Protein AF-A0A5Q4DCD9-F1 (afdb_monomer)

Nearest PDB structures (foldseek):
  8fee-assembly1_A  TM=6.841E-01  e=1.248E-02  Mycolicibacterium smegmatis MC2 155
  7ai3-assembly2_C  TM=6.603E-01  e=5.846E-02  Mycobacterium tuberculosis H37Rv
  5uvn-assembly1_D  TM=5.622E-01  e=4.094E-02  Escherichia coli K-12
  2rhs-assembly1_B  TM=3.078E-01  e=8.575E+00  Staphylococcus haemolyticus

Foldseek 3Di:
DDDDVVVVVVVVVVVVVVVVVVCCVVVPPDPPDVFDKDKDKDQDDPPPDDFQDFDDDPNHGFWTFHDWDWDQPPPPRGTIIITIITGDCVVVPDVPPDDPPPVPPPVVVVVVVVPD

Mean predicted aligned error: 15.16 Å

Secondary structure (DSSP, 8-state):
----HHHHHHHHHHHHHHHHHHHHHHHHHSS-----EEEEEESS--TT--TTPEEEETTEEEEEEEEE--EE-TTT--EEEEEEEEE-GGG---S--S---TT-THHHHHHHHT--

Radius of gyration: 26.18 Å; Cα contacts (8 Å, |Δi|>4): 113; chains: 1; bounding box: 83×40×68 Å

Solvent-accessible surface area (backbone atoms only — not comparable to full-atom values): 7264 Å² total; per-residue (Å²): 137,83,86,58,70,67,62,54,52,52,50,52,53,51,52,52,51,53,50,52,52,53,52,50,56,57,64,70,60,76,72,69,64,93,52,60,74,44,74,47,74,34,77,62,85,66,81,92,70,52,73,63,40,71,38,59,55,98,83,43,78,44,30,32,29,67,42,78,47,86,48,80,45,84,87,77,76,5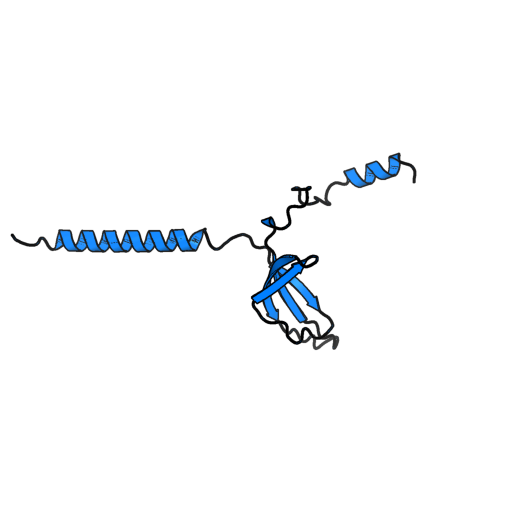4,55,40,37,41,37,32,28,33,41,49,64,85,75,63,73,51,98,67,92,56,82,83,67,89,75,58,74,62,64,67,54,58,58,52,76,75,71,108

Structure (mmCIF, N/CA/C/O backbone):
data_AF-A0A5Q4DCD9-F1
#
_entry.id   AF-A0A5Q4DCD9-F1
#
loop_
_atom_site.group_PDB
_atom_site.id
_atom_site.type_symbol
_atom_site.label_atom_id
_atom_site.label_alt_id
_atom_site.label_comp_id
_atom_site.label_asym_id
_atom_site.label_entity_id
_atom_site.label_seq_id
_atom_site.pdbx_PDB_ins_code
_atom_site.Cartn_x
_atom_site.Cartn_y
_atom_site.Cartn_z
_atom_site.occupancy
_atom_site.B_iso_or_equiv
_atom_site.auth_seq_id
_atom_site.auth_comp_id
_atom_site.auth_asym_id
_atom_site.auth_atom_id
_atom_site.pdbx_PDB_model_num
ATOM 1 N N . MET A 1 1 ? 41.512 -5.181 -39.166 1.00 53.16 1 MET A N 1
ATOM 2 C CA . MET A 1 1 ? 40.523 -4.260 -38.563 1.00 53.16 1 MET A CA 1
ATOM 3 C C . MET A 1 1 ? 40.984 -3.952 -37.144 1.00 53.16 1 MET A C 1
ATOM 5 O O . MET A 1 1 ? 41.152 -4.888 -36.378 1.00 53.16 1 MET A O 1
ATOM 9 N N . ARG A 1 2 ? 41.315 -2.696 -36.815 1.00 69.94 2 ARG A N 1
ATOM 10 C CA . ARG A 1 2 ? 41.717 -2.303 -35.451 1.00 69.94 2 ARG A CA 1
ATOM 11 C C . ARG A 1 2 ? 40.466 -1.850 -34.702 1.00 69.94 2 ARG A C 1
ATOM 13 O O . ARG A 1 2 ? 39.766 -0.971 -35.195 1.00 69.94 2 ARG A O 1
ATOM 20 N N . ALA A 1 3 ? 40.168 -2.470 -33.564 1.00 70.31 3 ALA A N 1
ATOM 21 C CA . ALA A 1 3 ? 39.067 -2.041 -32.711 1.00 70.31 3 ALA A CA 1
ATOM 22 C C . ALA A 1 3 ? 39.390 -0.656 -32.133 1.00 70.31 3 ALA A C 1
ATOM 24 O O . ALA A 1 3 ? 40.488 -0.449 -31.617 1.00 70.31 3 ALA A O 1
ATOM 25 N N . ASN A 1 4 ? 38.455 0.289 -32.249 1.00 81.44 4 ASN A N 1
ATOM 26 C CA . ASN A 1 4 ? 38.615 1.620 -31.680 1.00 81.44 4 ASN A CA 1
ATOM 27 C C . ASN A 1 4 ? 38.070 1.621 -30.237 1.00 81.44 4 ASN A C 1
ATOM 29 O O . ASN A 1 4 ? 36.852 1.528 -30.062 1.00 81.44 4 ASN A O 1
ATOM 33 N N . PRO A 1 5 ? 38.924 1.713 -29.202 1.00 84.12 5 PRO A N 1
ATOM 34 C CA . PRO A 1 5 ? 38.491 1.616 -27.807 1.00 84.12 5 PRO A CA 1
ATOM 35 C C . PRO A 1 5 ? 37.506 2.724 -27.403 1.00 84.12 5 PRO A C 1
ATOM 37 O O . PRO A 1 5 ? 36.644 2.499 -26.557 1.00 84.12 5 PRO A O 1
ATOM 40 N N . THR A 1 6 ? 37.558 3.896 -28.046 1.00 90.56 6 THR A N 1
ATOM 41 C CA . THR A 1 6 ? 36.599 4.984 -27.792 1.00 90.56 6 THR A CA 1
ATOM 42 C C . THR A 1 6 ? 35.194 4.669 -28.298 1.00 90.56 6 THR A C 1
ATOM 44 O O . THR A 1 6 ? 34.223 5.069 -27.661 1.00 90.56 6 THR A O 1
ATOM 47 N N . ALA A 1 7 ? 35.058 3.899 -29.382 1.00 88.62 7 ALA A N 1
ATOM 48 C CA . ALA A 1 7 ? 33.749 3.481 -29.889 1.00 88.62 7 ALA A CA 1
ATOM 49 C C . ALA A 1 7 ? 33.043 2.523 -28.914 1.00 88.62 7 ALA A C 1
ATOM 51 O O . ALA A 1 7 ? 31.834 2.617 -28.713 1.00 88.62 7 ALA A O 1
ATOM 52 N N . ILE A 1 8 ? 33.809 1.643 -28.261 1.00 87.56 8 ILE A N 1
ATOM 53 C CA . ILE A 1 8 ? 33.291 0.706 -27.255 1.00 87.56 8 ILE A CA 1
ATOM 54 C C . ILE A 1 8 ? 32.854 1.467 -25.997 1.00 87.56 8 ILE A C 1
ATOM 56 O O . ILE A 1 8 ? 31.759 1.236 -25.487 1.00 87.56 8 ILE A O 1
ATOM 60 N N . GLY A 1 9 ? 33.670 2.419 -25.530 1.00 91.62 9 GLY A N 1
ATOM 61 C CA . GLY A 1 9 ? 33.334 3.252 -24.372 1.00 91.62 9 GLY A CA 1
ATOM 62 C C . GLY A 1 9 ? 32.071 4.088 -24.589 1.00 91.62 9 GLY A C 1
ATOM 63 O O . GLY A 1 9 ? 31.200 4.120 -23.722 1.00 91.62 9 GLY A O 1
ATOM 64 N N . LEU A 1 10 ? 31.925 4.699 -25.769 1.00 95.38 10 LEU A N 1
ATOM 65 C CA . LEU A 1 10 ? 30.741 5.489 -26.107 1.00 95.38 10 LEU A CA 1
ATOM 66 C C . LEU A 1 10 ? 29.468 4.633 -26.135 1.00 95.38 10 LEU A C 1
ATOM 68 O O . LEU A 1 10 ? 28.433 5.055 -25.622 1.00 95.38 10 LEU A O 1
ATOM 72 N N . PHE A 1 11 ? 29.552 3.418 -26.683 1.00 95.81 11 PHE A N 1
ATOM 73 C CA . PHE A 1 11 ? 28.427 2.486 -26.691 1.00 95.81 11 PHE A CA 1
ATOM 74 C C . PHE A 1 11 ? 28.020 2.068 -25.274 1.00 95.81 11 PHE A C 1
ATOM 76 O O . PHE A 1 11 ? 26.833 2.074 -24.956 1.00 95.81 11 PHE A O 1
ATOM 83 N N . MET A 1 12 ? 28.987 1.760 -24.403 1.00 96.38 12 MET A N 1
ATOM 84 C CA . MET A 1 12 ? 28.692 1.408 -23.011 1.00 96.38 12 MET A CA 1
ATOM 85 C C . MET A 1 12 ? 28.023 2.554 -22.254 1.00 96.38 12 MET A C 1
ATOM 87 O O . MET A 1 12 ? 27.031 2.323 -21.567 1.00 96.38 12 MET A O 1
ATOM 91 N N . ILE A 1 13 ? 28.521 3.783 -22.407 1.00 96.94 13 ILE A N 1
ATOM 92 C CA . ILE A 1 13 ? 27.915 4.961 -21.774 1.00 96.94 13 ILE A CA 1
ATOM 93 C C . ILE A 1 13 ? 26.486 5.151 -22.287 1.00 96.94 13 ILE A C 1
ATOM 95 O O . ILE A 1 13 ? 25.570 5.300 -21.483 1.00 96.94 13 ILE A O 1
ATOM 99 N N . GLY A 1 14 ? 26.276 5.061 -23.603 1.00 96.94 14 GLY A N 1
ATOM 100 C CA . GLY A 1 14 ? 24.945 5.157 -24.201 1.00 96.94 14 GLY A CA 1
ATOM 101 C C . GLY A 1 14 ? 23.979 4.094 -23.672 1.00 96.94 14 GLY A C 1
ATOM 102 O O . GLY A 1 14 ? 22.862 4.422 -23.278 1.00 96.94 14 GLY A O 1
ATOM 103 N N . ALA A 1 15 ? 24.416 2.836 -23.592 1.00 96.94 15 ALA A N 1
ATOM 104 C CA . ALA A 1 15 ? 23.602 1.743 -23.067 1.00 96.94 15 ALA A CA 1
ATOM 105 C C . ALA A 1 15 ? 23.226 1.962 -21.592 1.00 96.94 15 ALA A C 1
ATOM 107 O O . ALA A 1 15 ? 22.061 1.812 -21.226 1.00 96.94 15 ALA A O 1
ATOM 108 N N . VAL A 1 16 ? 24.185 2.377 -20.757 1.00 97.62 16 VAL A N 1
ATOM 109 C CA . VAL A 1 16 ? 23.932 2.682 -19.342 1.00 97.62 16 VAL A CA 1
ATOM 110 C C . VAL A 1 16 ? 22.967 3.856 -19.203 1.00 97.62 16 VAL A C 1
ATOM 112 O O . VAL A 1 16 ? 22.026 3.768 -18.419 1.00 97.62 16 VAL A O 1
ATOM 115 N N . SER A 1 17 ? 23.130 4.923 -19.990 1.00 97.19 17 SER A N 1
ATOM 116 C CA . SER A 1 17 ? 22.204 6.058 -19.975 1.00 97.19 17 SER A CA 1
ATOM 117 C C . SER A 1 17 ? 20.782 5.633 -20.333 1.00 97.19 17 SER A C 1
ATOM 119 O O . SER A 1 17 ? 19.853 5.975 -19.608 1.00 97.19 17 SER A O 1
ATOM 121 N N . VAL A 1 18 ? 20.596 4.840 -21.392 1.00 96.75 18 VAL A N 1
ATOM 122 C CA . VAL A 1 18 ? 19.265 4.350 -21.789 1.00 96.75 18 VAL A CA 1
ATOM 123 C C . VAL A 1 18 ? 18.634 3.497 -20.688 1.00 96.75 18 VAL A C 1
ATOM 125 O O . VAL A 1 18 ? 17.451 3.663 -20.402 1.00 96.75 18 VAL A O 1
ATOM 128 N N . ILE A 1 19 ? 19.410 2.631 -20.029 1.00 96.25 19 ILE A N 1
ATOM 129 C CA . ILE A 1 19 ? 18.919 1.819 -18.907 1.00 96.25 19 ILE A CA 1
ATOM 130 C C . ILE A 1 19 ? 18.494 2.711 -17.738 1.00 96.25 19 ILE A C 1
ATOM 132 O O . ILE A 1 19 ? 17.393 2.545 -17.220 1.00 96.25 19 ILE A O 1
ATOM 136 N N . VAL A 1 20 ? 19.331 3.672 -17.340 1.00 95.81 20 VAL A N 1
ATOM 137 C CA . VAL A 1 20 ? 19.034 4.582 -16.223 1.00 95.81 20 VAL A CA 1
ATOM 138 C C . VAL A 1 20 ? 17.784 5.409 -16.515 1.00 95.81 20 VAL A C 1
ATOM 140 O O . VAL A 1 20 ? 16.907 5.499 -15.660 1.00 95.81 20 VAL A O 1
ATOM 143 N N . LEU A 1 21 ? 17.656 5.958 -17.727 1.00 93.88 21 LEU A N 1
ATOM 144 C CA . LEU A 1 21 ? 16.460 6.694 -18.139 1.00 93.88 21 LEU A CA 1
ATOM 145 C C . LEU A 1 21 ? 15.220 5.788 -18.186 1.00 93.88 21 LEU A C 1
ATOM 147 O O . LEU A 1 21 ? 14.148 6.187 -17.730 1.00 93.88 21 LEU A O 1
ATOM 151 N N . GLY A 1 22 ? 15.356 4.562 -18.694 1.00 92.00 22 GLY A N 1
ATOM 152 C CA . GLY A 1 22 ? 14.274 3.578 -18.723 1.00 92.00 22 GLY A CA 1
ATOM 153 C C . GLY A 1 22 ? 13.771 3.241 -17.320 1.00 92.00 22 GLY A C 1
ATOM 154 O O . GLY A 1 22 ? 12.577 3.322 -17.053 1.00 92.00 22 GLY A O 1
ATOM 155 N N . VAL A 1 23 ? 14.679 2.945 -16.389 1.00 90.00 23 VAL A N 1
ATOM 156 C CA . VAL A 1 23 ? 14.325 2.665 -14.991 1.00 90.00 23 VAL A CA 1
ATOM 157 C C . VAL A 1 23 ? 13.713 3.894 -14.322 1.00 90.00 23 VAL A C 1
ATOM 159 O O . VAL A 1 23 ? 12.685 3.766 -13.667 1.00 90.00 23 VAL A O 1
ATOM 162 N N . ALA A 1 24 ? 14.289 5.084 -14.510 1.00 87.38 24 ALA A N 1
ATOM 163 C CA . ALA A 1 24 ? 13.777 6.313 -13.908 1.00 87.38 24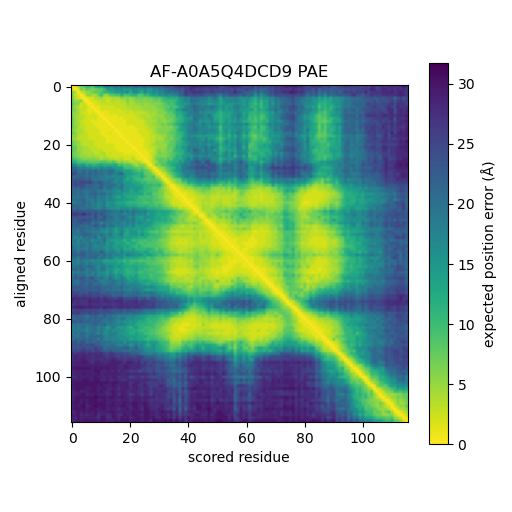 ALA A CA 1
ATOM 164 C C . ALA A 1 24 ? 12.347 6.635 -14.372 1.00 87.38 24 ALA A C 1
ATOM 166 O O . ALA A 1 24 ? 11.489 6.946 -13.551 1.00 87.38 24 ALA A O 1
ATOM 167 N N . THR A 1 25 ? 12.065 6.514 -15.672 1.00 86.50 25 THR A N 1
ATOM 168 C CA . THR A 1 25 ? 10.726 6.776 -16.232 1.00 86.50 25 THR A CA 1
ATOM 169 C C . THR A 1 25 ? 9.692 5.735 -15.801 1.00 86.50 25 THR A C 1
ATOM 171 O O . THR A 1 25 ? 8.568 6.100 -15.456 1.00 86.50 25 THR A O 1
ATOM 174 N N . LEU A 1 26 ? 10.070 4.454 -15.748 1.00 81.50 26 LEU A N 1
ATOM 175 C CA . LEU A 1 26 ? 9.199 3.380 -15.264 1.00 81.50 26 LEU A CA 1
ATOM 176 C C . LEU A 1 26 ? 8.928 3.490 -13.754 1.00 81.50 26 LEU A C 1
ATOM 178 O O . LEU A 1 26 ? 7.801 3.257 -13.320 1.00 81.50 26 LEU A O 1
ATOM 182 N N . ALA A 1 27 ? 9.928 3.892 -12.965 1.00 76.12 27 ALA A N 1
ATOM 183 C CA . ALA A 1 27 ? 9.800 4.077 -11.521 1.00 76.12 27 ALA A CA 1
ATOM 184 C C . ALA A 1 27 ? 9.020 5.350 -11.142 1.00 76.12 27 ALA A C 1
ATOM 186 O O . ALA A 1 27 ? 8.294 5.346 -10.152 1.00 76.12 27 ALA A O 1
ATOM 187 N N . SER A 1 28 ? 9.149 6.434 -11.918 1.00 67.12 28 SER A N 1
ATOM 188 C CA . SER A 1 28 ? 8.636 7.760 -11.545 1.00 67.12 28 SER A CA 1
ATOM 189 C C . SER A 1 28 ? 7.130 7.958 -11.744 1.00 67.12 28 SER A C 1
ATOM 191 O O . SER A 1 28 ? 6.592 8.881 -11.140 1.00 67.12 28 SER A O 1
ATOM 193 N N . GLY A 1 29 ? 6.449 7.186 -12.602 1.00 59.19 29 GLY A N 1
ATOM 194 C CA . GLY A 1 29 ? 5.105 7.591 -13.059 1.0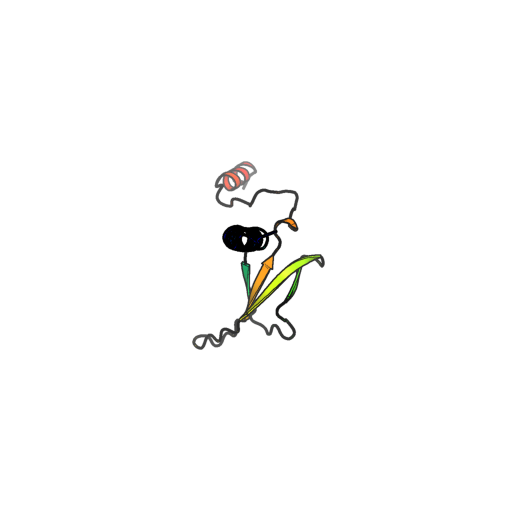0 59.19 29 GLY A CA 1
ATOM 195 C C . GLY A 1 29 ? 4.038 6.508 -13.178 1.00 59.19 29 GLY A C 1
ATOM 196 O O . GLY A 1 29 ? 2.856 6.827 -13.134 1.00 59.19 29 GLY A O 1
ATOM 197 N N . ALA A 1 30 ? 4.399 5.231 -13.315 1.00 57.12 30 ALA A N 1
ATOM 198 C CA . ALA A 1 30 ? 3.397 4.181 -13.530 1.00 57.12 30 ALA A CA 1
ATOM 199 C C . ALA A 1 30 ? 2.897 3.532 -12.229 1.00 57.12 30 ALA A C 1
ATOM 201 O O . ALA A 1 30 ? 1.854 2.879 -12.231 1.00 57.12 30 ALA A O 1
ATOM 202 N N . TRP A 1 31 ? 3.648 3.665 -11.130 1.00 54.75 31 TRP A N 1
ATOM 203 C CA . TRP A 1 31 ? 3.363 2.977 -9.861 1.00 54.75 31 TRP A CA 1
ATOM 204 C C . TRP A 1 31 ? 2.857 3.906 -8.756 1.00 54.75 31 TRP A C 1
ATOM 206 O O . TRP A 1 31 ? 2.159 3.445 -7.858 1.00 54.75 31 TRP A O 1
ATOM 216 N N . PHE A 1 32 ? 3.112 5.210 -8.864 1.00 59.06 32 PHE A N 1
ATOM 217 C CA . PHE A 1 32 ? 2.486 6.237 -8.030 1.00 59.06 32 PHE A CA 1
ATOM 218 C C . PHE A 1 32 ? 1.141 6.646 -8.642 1.00 59.06 32 PHE A C 1
ATOM 220 O O . PHE A 1 32 ? 0.945 7.767 -9.099 1.00 59.06 32 PHE A O 1
ATOM 227 N N . GLY A 1 33 ? 0.196 5.708 -8.705 1.00 59.44 33 GLY A N 1
ATOM 228 C CA . GLY A 1 33 ? -1.199 6.128 -8.771 1.00 59.44 33 GLY A CA 1
ATOM 229 C C . GLY A 1 33 ? -1.520 6.834 -7.457 1.00 59.44 33 GLY A C 1
ATOM 230 O O . GLY A 1 33 ? -1.177 6.295 -6.408 1.00 59.44 33 GLY A O 1
ATOM 231 N N . GLU A 1 34 ? -2.149 8.010 -7.496 1.00 57.78 34 GLU A N 1
ATOM 232 C CA . GLU A 1 34 ? -2.753 8.640 -6.315 1.00 57.78 34 GLU A CA 1
ATOM 233 C C . GLU A 1 34 ? -3.845 7.707 -5.783 1.00 57.78 34 GLU A C 1
ATOM 235 O O . GLU A 1 34 ? -5.018 7.799 -6.141 1.00 57.78 34 GLU A O 1
ATOM 240 N N . ARG A 1 35 ? -3.432 6.717 -4.996 1.00 65.31 35 ARG A N 1
ATOM 241 C CA . ARG A 1 35 ? -4.309 5.852 -4.229 1.00 65.31 35 ARG A CA 1
ATOM 242 C C . ARG A 1 35 ? -4.440 6.522 -2.878 1.00 65.31 35 ARG A C 1
ATOM 244 O O . ARG A 1 35 ? -3.492 6.462 -2.100 1.00 65.31 35 ARG A O 1
ATOM 251 N N . PRO A 1 36 ? -5.547 7.226 -2.609 1.00 69.25 36 PRO A N 1
ATOM 252 C CA . PRO A 1 36 ? -5.737 7.804 -1.296 1.00 69.25 36 PRO A CA 1
ATOM 253 C C . PRO A 1 36 ? -5.707 6.681 -0.258 1.00 69.25 36 PRO A C 1
ATOM 255 O O . PRO A 1 36 ? -6.446 5.697 -0.368 1.00 69.25 36 PRO A O 1
ATOM 258 N N . THR A 1 37 ? -4.814 6.830 0.717 1.00 78.75 37 THR A N 1
ATOM 259 C CA . THR A 1 37 ? -4.739 5.957 1.884 1.00 78.75 37 THR A CA 1
ATOM 260 C C . THR A 1 37 ? -5.802 6.402 2.871 1.00 78.75 37 THR A C 1
ATOM 262 O O . THR A 1 37 ? -5.832 7.556 3.299 1.00 78.75 37 THR A O 1
ATOM 265 N N . PHE A 1 38 ? -6.675 5.478 3.238 1.00 82.88 38 PHE A N 1
ATOM 266 C CA . PHE A 1 38 ? -7.670 5.671 4.278 1.00 82.88 38 PHE A CA 1
ATOM 267 C C . PHE A 1 38 ? -7.241 4.900 5.519 1.00 82.88 38 PHE A C 1
ATOM 269 O O . PHE A 1 38 ? -6.638 3.833 5.419 1.00 82.88 38 PHE A O 1
ATOM 276 N N . VAL A 1 39 ? -7.587 5.430 6.689 1.00 86.81 39 VAL A N 1
ATOM 277 C CA . VAL A 1 39 ? -7.405 4.745 7.968 1.00 86.81 39 VAL A CA 1
ATOM 278 C C . VAL A 1 39 ? -8.764 4.532 8.616 1.00 86.81 39 VAL A C 1
ATOM 280 O O . VAL A 1 39 ? -9.626 5.412 8.606 1.00 86.81 39 VAL A O 1
ATOM 283 N N . SER A 1 40 ? -8.983 3.350 9.175 1.00 85.88 40 SER A N 1
ATOM 284 C CA . SER A 1 40 ? -10.150 3.074 10.012 1.00 85.88 40 SER A CA 1
ATOM 285 C C . SER A 1 40 ? -9.714 2.458 11.322 1.00 85.88 40 SER A C 1
ATOM 287 O O . SER A 1 40 ? -8.837 1.599 11.350 1.00 85.88 40 SER A O 1
ATOM 289 N N . TYR A 1 41 ? -10.331 2.918 12.402 1.00 85.38 41 TYR A N 1
ATOM 290 C CA . TYR A 1 41 ? -10.049 2.457 13.750 1.00 85.38 41 TYR A CA 1
ATOM 291 C C . TYR A 1 41 ? -11.109 1.442 14.148 1.00 85.38 41 TYR A C 1
ATOM 293 O O . TYR A 1 41 ? -12.301 1.743 14.123 1.00 85.38 41 TYR A O 1
ATOM 301 N N . PHE A 1 42 ? -10.666 0.241 14.498 1.00 83.44 42 PHE A N 1
ATOM 302 C CA . PHE A 1 42 ? -11.532 -0.810 15.013 1.00 83.44 42 PHE A CA 1
ATOM 303 C C . PHE A 1 42 ? -11.359 -0.910 16.528 1.00 83.44 42 PHE A C 1
ATOM 305 O O . PHE A 1 42 ? -10.230 -0.982 17.014 1.00 83.44 42 PHE A O 1
ATOM 312 N N . GLU A 1 43 ? -12.475 -0.895 17.258 1.00 78.56 43 GLU A N 1
ATOM 313 C CA . GLU A 1 43 ? -12.517 -1.073 18.721 1.00 78.56 43 GLU A CA 1
ATOM 314 C C . GLU A 1 43 ? -12.403 -2.551 19.132 1.00 78.56 43 GLU A C 1
ATOM 316 O O . GLU A 1 43 ? -12.015 -2.871 20.254 1.00 78.56 43 GLU A O 1
ATOM 321 N N . GLU A 1 44 ? -12.727 -3.462 18.212 1.00 74.94 44 GLU A N 1
ATOM 322 C CA . GLU A 1 44 ? -12.643 -4.908 18.404 1.00 74.94 44 GLU A CA 1
ATOM 323 C C . GLU A 1 44 ? -11.437 -5.521 17.675 1.00 74.94 44 GLU A C 1
ATOM 325 O O . GLU A 1 44 ? -10.745 -4.889 16.874 1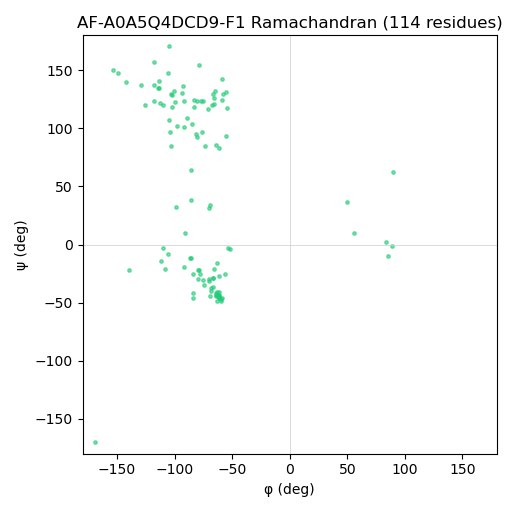.00 74.94 44 GLU A O 1
ATOM 330 N N . SER A 1 45 ? -11.181 -6.800 17.953 1.00 75.19 45 SER A N 1
ATOM 331 C CA . SER A 1 45 ? -10.088 -7.541 17.329 1.00 75.19 45 SER A CA 1
ATOM 332 C C . SER A 1 45 ? -10.309 -7.719 15.825 1.00 75.19 45 SER A C 1
ATOM 334 O O . SER A 1 45 ? -11.290 -8.317 15.393 1.00 75.19 45 SER A O 1
ATOM 336 N N . VAL A 1 46 ? -9.326 -7.312 15.024 1.00 77.44 46 VAL A N 1
ATOM 337 C CA . VAL A 1 46 ? -9.247 -7.598 13.579 1.00 77.44 46 VAL A CA 1
ATOM 338 C C . VAL A 1 46 ? -8.582 -8.955 13.297 1.00 77.44 46 VAL A C 1
ATOM 340 O O . VAL A 1 46 ? -7.771 -9.096 12.384 1.00 77.44 46 VAL A O 1
ATOM 343 N N . ASN A 1 47 ? -8.871 -9.966 14.124 1.00 76.56 47 ASN A N 1
ATOM 344 C CA . ASN A 1 47 ? -8.222 -11.275 14.042 1.00 76.56 47 ASN A CA 1
ATOM 345 C C . ASN A 1 47 ? -8.429 -11.914 12.656 1.00 76.56 47 ASN A C 1
ATOM 347 O O . ASN A 1 47 ? -9.551 -11.989 12.158 1.00 76.56 47 ASN A O 1
ATOM 351 N N . GLY A 1 48 ? -7.336 -12.359 12.033 1.00 81.25 48 GLY A N 1
ATOM 352 C CA . GLY A 1 48 ? -7.346 -12.933 10.686 1.00 81.25 48 GLY A CA 1
ATOM 353 C C . GLY A 1 48 ? -7.306 -11.908 9.547 1.00 81.25 48 GLY A C 1
ATOM 354 O O . GLY A 1 48 ? -7.339 -12.310 8.384 1.00 81.25 48 GLY A O 1
ATOM 355 N N . LEU A 1 49 ? -7.219 -10.605 9.841 1.00 85.81 49 LEU A N 1
ATOM 356 C CA . LEU A 1 49 ? -6.939 -9.594 8.827 1.00 85.81 49 LEU A CA 1
ATOM 357 C C . LEU A 1 49 ? -5.430 -9.498 8.581 1.00 85.81 49 LEU A C 1
ATOM 359 O O . LEU A 1 49 ? -4.645 -9.247 9.493 1.00 85.81 49 LEU A O 1
ATOM 363 N N . GLU A 1 50 ? -5.035 -9.670 7.324 1.00 86.69 50 GLU A N 1
ATOM 364 C CA . GLU A 1 50 ? -3.638 -9.646 6.901 1.00 86.69 50 GLU A CA 1
ATOM 365 C C . GLU A 1 50 ? -3.371 -8.500 5.922 1.00 86.69 50 GLU A C 1
ATOM 367 O O . GLU A 1 50 ? -4.262 -8.016 5.212 1.00 86.69 50 GLU A O 1
ATOM 372 N N . ARG A 1 51 ? -2.103 -8.086 5.849 1.00 88.38 51 ARG A N 1
ATOM 373 C CA . ARG A 1 51 ? -1.622 -7.159 4.822 1.00 88.38 51 ARG A CA 1
ATOM 374 C C . ARG A 1 51 ? -1.942 -7.729 3.439 1.00 88.38 51 ARG A C 1
ATOM 376 O O . ARG A 1 51 ? -1.644 -8.887 3.163 1.00 88.38 51 ARG A O 1
ATOM 383 N N . GLY A 1 52 ? -2.521 -6.921 2.554 1.00 87.94 52 GLY A N 1
ATOM 384 C CA . GLY A 1 52 ? -2.928 -7.377 1.224 1.00 87.94 52 GLY A CA 1
ATOM 385 C C . GLY A 1 52 ? -4.347 -7.953 1.148 1.00 87.94 52 GLY A C 1
ATOM 386 O O . GLY A 1 52 ? -4.796 -8.313 0.055 1.00 87.94 52 GLY A O 1
ATOM 387 N N . ALA A 1 53 ? -5.087 -8.018 2.261 1.00 91.38 53 ALA A N 1
ATOM 388 C CA . ALA A 1 53 ? -6.493 -8.405 2.237 1.00 91.38 53 ALA A CA 1
ATOM 389 C C . ALA A 1 53 ? -7.317 -7.463 1.340 1.00 91.38 53 ALA A C 1
ATOM 391 O O . ALA A 1 53 ? -7.094 -6.253 1.297 1.00 91.38 53 ALA A O 1
ATOM 392 N N . LYS A 1 54 ? -8.290 -8.018 0.605 1.00 90.38 54 LYS A N 1
ATOM 393 C CA . LYS A 1 54 ? -9.156 -7.234 -0.289 1.00 90.38 54 LYS A CA 1
ATOM 394 C C . LYS A 1 54 ? -10.188 -6.453 0.518 1.00 90.38 54 LYS A C 1
ATOM 396 O O . LYS A 1 54 ? -11.026 -7.059 1.185 1.00 90.38 54 LYS A O 1
ATOM 401 N N . VAL A 1 55 ? -10.210 -5.136 0.344 1.00 89.25 55 VAL A N 1
ATOM 402 C CA . VAL A 1 55 ? -11.305 -4.289 0.825 1.00 89.25 55 VAL A CA 1
ATOM 403 C C . VAL A 1 55 ? -12.478 -4.445 -0.132 1.00 89.25 55 VAL A C 1
ATOM 405 O O . VAL A 1 55 ? -12.336 -4.249 -1.343 1.00 89.25 55 VAL A O 1
ATOM 408 N N . LYS A 1 56 ? -13.638 -4.836 0.400 1.00 88.69 56 LYS A N 1
ATOM 409 C CA . LYS A 1 56 ? -14.861 -5.040 -0.379 1.00 88.69 56 LYS A CA 1
ATOM 410 C C . LYS A 1 56 ? -15.918 -4.022 0.017 1.00 88.69 56 LYS A C 1
ATOM 412 O O . LYS A 1 56 ? -16.207 -3.862 1.195 1.00 88.69 56 LYS A O 1
ATOM 417 N N . PHE A 1 57 ? -16.563 -3.429 -0.976 1.00 82.94 57 PHE A N 1
ATOM 418 C CA . PHE A 1 57 ? -17.766 -2.632 -0.794 1.00 82.94 57 PHE A CA 1
ATOM 419 C C . PHE A 1 57 ? -18.935 -3.365 -1.442 1.00 82.94 57 PHE A C 1
ATOM 421 O O . PHE A 1 57 ? -18.874 -3.706 -2.622 1.00 82.94 57 PHE A O 1
ATOM 428 N N . ARG A 1 58 ? -19.982 -3.674 -0.666 1.00 84.94 58 ARG A N 1
ATOM 429 C CA . ARG A 1 58 ? -21.158 -4.432 -1.146 1.00 84.94 58 ARG A CA 1
ATOM 430 C C . ARG A 1 58 ? -20.792 -5.729 -1.898 1.00 84.94 58 ARG A C 1
ATOM 432 O O . ARG A 1 58 ? -21.425 -6.094 -2.880 1.00 84.94 58 ARG A O 1
ATOM 439 N N . GLY A 1 59 ? -19.740 -6.416 -1.447 1.00 84.81 59 GLY A N 1
ATOM 440 C CA . GLY A 1 59 ? -19.244 -7.657 -2.058 1.00 84.81 59 GLY A CA 1
ATOM 441 C C . GLY A 1 59 ? -18.262 -7.475 -3.224 1.00 84.81 59 GLY A C 1
ATOM 442 O O . GLY A 1 59 ? -17.604 -8.444 -3.601 1.00 84.81 59 GLY A O 1
ATOM 443 N N . VAL A 1 60 ? -18.083 -6.256 -3.741 1.00 85.62 60 VAL A N 1
ATOM 444 C CA . VAL A 1 60 ? -17.165 -5.949 -4.849 1.00 85.62 60 VAL A CA 1
ATOM 445 C C . VAL A 1 60 ? -15.803 -5.508 -4.302 1.00 85.62 60 VAL A C 1
ATOM 447 O O . VAL A 1 60 ? -15.761 -4.642 -3.431 1.00 85.62 60 VAL A O 1
ATOM 450 N N . PRO A 1 61 ? -14.673 -6.069 -4.772 1.00 87.19 61 PRO A N 1
ATOM 451 C CA . PRO A 1 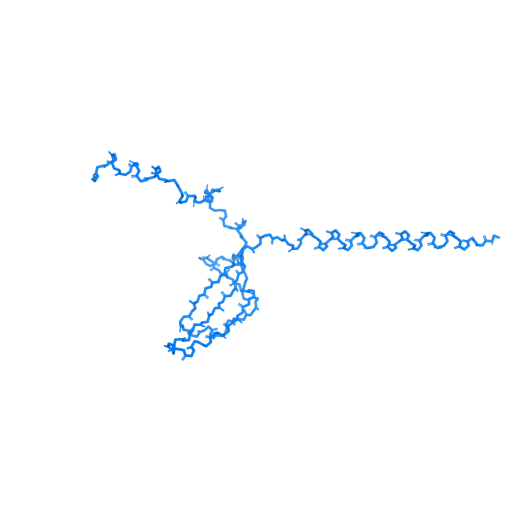61 ? -13.343 -5.643 -4.341 1.00 87.19 61 PRO A CA 1
ATOM 452 C C . PRO A 1 61 ? -12.997 -4.251 -4.891 1.00 87.19 61 PRO A C 1
ATOM 454 O O . PRO A 1 61 ? -12.857 -4.070 -6.104 1.00 87.19 61 PRO A O 1
ATOM 457 N N . VAL A 1 62 ? -12.821 -3.292 -3.982 1.00 85.94 62 VAL A N 1
ATOM 458 C CA . VAL A 1 62 ? -12.558 -1.870 -4.277 1.00 85.94 62 VAL A CA 1
ATOM 459 C C . VAL A 1 62 ? -11.150 -1.424 -3.889 1.00 85.94 62 VAL A C 1
ATOM 461 O O . VAL A 1 62 ? -10.697 -0.370 -4.325 1.00 85.94 62 VAL A O 1
ATOM 464 N N . GLY A 1 63 ? -10.441 -2.223 -3.096 1.00 87.88 63 GLY A N 1
ATOM 465 C CA . GLY A 1 63 ? -9.141 -1.836 -2.572 1.00 87.88 63 GLY A CA 1
ATOM 466 C C . GLY A 1 63 ? -8.391 -2.978 -1.909 1.00 87.88 63 GLY A C 1
ATOM 467 O O . GLY A 1 63 ? -8.804 -4.144 -1.976 1.00 87.88 63 GLY A O 1
ATOM 468 N N . THR A 1 64 ? -7.303 -2.615 -1.243 1.00 90.50 64 THR A N 1
ATOM 469 C CA . THR A 1 64 ? -6.392 -3.542 -0.577 1.00 90.50 64 THR A CA 1
ATOM 470 C C . THR A 1 64 ? -5.892 -2.929 0.728 1.00 90.50 64 THR A C 1
ATOM 472 O O . THR A 1 64 ? -5.585 -1.741 0.774 1.00 90.50 64 THR A O 1
ATOM 475 N N . VAL A 1 65 ? -5.792 -3.740 1.780 1.00 91.06 65 VAL A N 1
ATOM 476 C CA . VAL A 1 65 ? -5.178 -3.343 3.054 1.00 91.06 65 VAL A CA 1
ATOM 477 C C . VAL A 1 65 ? -3.680 -3.124 2.849 1.00 91.06 65 VAL A C 1
ATOM 479 O O . VAL A 1 65 ? -2.976 -4.056 2.445 1.00 91.06 65 VAL A O 1
ATOM 482 N N . SER A 1 66 ? -3.208 -1.909 3.118 1.00 86.94 66 SER A N 1
ATOM 483 C CA . SER A 1 66 ? -1.803 -1.518 2.976 1.00 86.94 66 SER A CA 1
ATOM 484 C C . SER A 1 66 ? -1.004 -1.891 4.219 1.00 86.94 66 SER A C 1
ATOM 486 O O . SER A 1 66 ? 0.056 -2.508 4.101 1.00 86.94 66 SER A O 1
ATOM 488 N N . GLU A 1 67 ? -1.528 -1.590 5.409 1.00 85.00 67 GLU A N 1
ATOM 489 C CA . GLU A 1 67 ? -0.836 -1.826 6.674 1.00 85.00 67 GLU A CA 1
ATOM 490 C C . GLU A 1 67 ? -1.815 -2.012 7.845 1.00 85.00 67 GLU A C 1
ATOM 492 O O . GLU A 1 67 ? -2.926 -1.484 7.852 1.00 85.00 67 GLU A O 1
ATOM 497 N N . LEU A 1 68 ? -1.400 -2.793 8.845 1.00 82.19 68 LEU A N 1
ATOM 498 C CA . LEU A 1 68 ? -2.098 -2.923 10.121 1.00 82.19 68 LEU A CA 1
ATOM 499 C C . LEU A 1 68 ? -1.161 -2.440 11.218 1.00 82.19 68 LEU A C 1
ATOM 501 O O . LEU A 1 68 ? -0.056 -2.970 11.359 1.00 82.19 68 LEU A O 1
ATOM 505 N N . LEU A 1 69 ? -1.604 -1.462 12.001 1.00 77.19 69 LEU A N 1
ATOM 506 C CA . LEU A 1 69 ? -0.844 -0.939 13.126 1.00 77.19 69 LEU A CA 1
ATOM 507 C C . LEU A 1 69 ? -1.576 -1.275 14.426 1.00 77.19 69 LEU A C 1
ATOM 509 O O . LEU A 1 69 ? -2.798 -1.197 14.511 1.00 77.19 69 LEU A O 1
ATOM 513 N N . ILE A 1 70 ? -0.824 -1.640 15.462 1.00 72.94 70 ILE A N 1
ATOM 514 C CA . ILE A 1 70 ? -1.370 -1.867 16.802 1.00 72.94 70 ILE A CA 1
ATOM 515 C C . ILE A 1 70 ? -0.983 -0.661 17.650 1.00 72.94 70 ILE A C 1
ATOM 517 O O . ILE A 1 70 ? 0.184 -0.505 18.009 1.00 72.94 70 ILE A O 1
ATOM 521 N N . GLN A 1 71 ? -1.952 0.201 17.959 1.00 67.75 71 GLN A N 1
ATOM 522 C CA . GLN A 1 71 ? -1.743 1.329 18.861 1.00 67.75 71 GLN A CA 1
ATOM 523 C C . GLN A 1 71 ? -2.338 1.007 20.231 1.00 67.75 71 GLN A C 1
ATOM 525 O O . GLN A 1 71 ? -3.538 0.792 20.378 1.00 67.75 71 GLN A O 1
ATOM 530 N N . ILE A 1 72 ? -1.486 0.976 21.254 1.00 63.47 72 ILE A N 1
ATOM 531 C CA . ILE A 1 72 ? -1.912 0.775 22.640 1.00 63.47 72 ILE A CA 1
ATOM 532 C C . ILE A 1 72 ? -2.002 2.153 23.290 1.00 63.47 72 ILE A C 1
ATOM 534 O O . ILE A 1 72 ? -0.982 2.744 23.647 1.00 63.47 72 ILE A O 1
ATOM 538 N N . HIS A 1 73 ? -3.218 2.679 23.440 1.00 61.25 73 HIS A N 1
ATOM 539 C CA . HIS A 1 73 ? -3.436 3.889 24.227 1.00 61.25 73 HIS A CA 1
ATOM 540 C C . HIS A 1 73 ? -3.371 3.533 25.721 1.00 61.25 73 HIS A C 1
ATOM 542 O O . HIS A 1 73 ? -4.344 3.077 26.320 1.00 61.25 73 HIS A O 1
ATOM 548 N N . SER A 1 74 ? -2.201 3.742 26.337 1.00 58.19 74 SER A N 1
ATOM 549 C CA . SER A 1 74 ? -1.983 3.505 27.777 1.00 58.19 74 SER A CA 1
ATOM 550 C C . SER A 1 74 ? -2.825 4.400 28.693 1.00 58.19 74 SER A C 1
ATOM 552 O O . SER A 1 74 ? -2.931 4.107 29.881 1.00 58.19 74 SER A O 1
ATOM 554 N N . VAL A 1 75 ? -3.406 5.486 28.171 1.00 61.94 75 VAL A N 1
ATOM 555 C CA . VAL A 1 75 ? -4.161 6.467 28.968 1.00 61.94 75 VAL A CA 1
ATOM 556 C C . VAL A 1 75 ? -5.612 6.021 29.180 1.00 61.94 75 VAL A C 1
ATOM 558 O O . VAL A 1 75 ? -6.094 6.061 30.309 1.00 61.94 75 VAL A O 1
ATOM 561 N N . ASP A 1 76 ? -6.263 5.482 28.144 1.00 59.66 76 ASP A N 1
ATOM 562 C CA . ASP A 1 76 ? -7.719 5.258 28.158 1.00 59.66 76 ASP A CA 1
ATOM 563 C C . ASP A 1 76 ? -8.119 3.772 28.218 1.00 59.66 76 ASP A C 1
ATOM 565 O O . ASP A 1 76 ? -9.300 3.450 28.307 1.00 59.66 76 ASP A O 1
ATOM 569 N N . LYS A 1 77 ? -7.144 2.845 28.183 1.00 57.03 77 LYS A N 1
ATOM 570 C CA . LYS A 1 77 ? -7.347 1.377 28.085 1.00 57.03 77 LYS A CA 1
ATOM 571 C C . LYS A 1 77 ? -8.185 0.922 26.879 1.00 57.03 77 LYS A C 1
ATOM 573 O O . LYS A 1 77 ? -8.535 -0.255 26.794 1.00 57.03 77 LYS A O 1
ATOM 578 N N . THR A 1 78 ? -8.472 1.814 25.939 1.00 62.56 78 THR A N 1
ATOM 579 C CA . THR A 1 78 ? -9.152 1.483 24.691 1.00 62.56 78 THR A CA 1
ATOM 580 C C . THR A 1 78 ? -8.124 0.955 23.698 1.00 62.56 78 THR A C 1
ATOM 582 O O . THR A 1 78 ? -7.165 1.642 23.340 1.00 62.56 78 THR A O 1
ATOM 585 N N . PHE A 1 79 ? -8.301 -0.292 23.270 1.00 64.88 79 PHE A N 1
ATOM 586 C CA . PHE A 1 79 ? -7.491 -0.895 22.220 1.00 64.88 79 PHE A CA 1
ATOM 587 C C . PHE A 1 79 ? -8.097 -0.497 20.877 1.00 64.88 79 PHE A C 1
ATOM 589 O O . PHE A 1 79 ? -9.137 -1.018 20.493 1.00 64.88 79 PHE A O 1
ATOM 596 N N . LEU A 1 80 ? -7.470 0.452 20.183 1.00 72.88 80 LEU A N 1
ATOM 597 C CA . LEU A 1 80 ? -7.850 0.808 18.821 1.00 72.88 80 LEU A CA 1
ATOM 598 C C . LEU A 1 80 ? -6.852 0.182 17.857 1.00 72.88 80 LEU A C 1
ATOM 600 O O . LEU A 1 80 ? -5.640 0.355 18.001 1.00 72.88 80 LEU A O 1
ATOM 604 N N . VAL A 1 81 ? -7.366 -0.528 16.858 1.00 82.50 81 VAL A N 1
ATOM 605 C CA . VAL A 1 81 ? -6.550 -1.087 15.783 1.00 82.50 81 VAL A CA 1
ATOM 606 C C . VAL A 1 81 ? -6.738 -0.238 14.527 1.00 82.50 81 VAL A C 1
ATOM 608 O O . VAL A 1 81 ? -7.736 -0.413 13.823 1.00 82.50 81 VAL A O 1
ATOM 611 N N . PRO A 1 82 ? -5.830 0.717 14.251 1.00 83.75 82 PRO A N 1
ATOM 612 C CA . PRO A 1 82 ? -5.796 1.408 12.972 1.00 83.75 82 PRO A CA 1
ATOM 613 C C . PRO A 1 82 ? -5.427 0.442 11.844 1.00 83.75 82 PRO A C 1
ATOM 615 O O . PRO A 1 82 ? -4.356 -0.169 11.832 1.00 83.75 82 PRO A O 1
ATOM 618 N N . VAL A 1 83 ? -6.328 0.334 10.874 1.00 87.62 83 VAL A N 1
ATOM 619 C CA . VAL A 1 83 ? -6.120 -0.393 9.624 1.00 87.62 83 VAL A CA 1
ATOM 620 C C . VAL A 1 83 ? -6.019 0.626 8.505 1.00 87.62 83 VAL A C 1
ATOM 622 O O . VAL A 1 83 ? -6.966 1.377 8.258 1.00 87.62 83 VAL A O 1
ATOM 625 N N . GLU A 1 84 ? -4.881 0.628 7.826 1.00 89.44 84 GLU A N 1
ATOM 626 C CA . GLU A 1 84 ? -4.647 1.435 6.640 1.00 89.44 84 GLU A CA 1
ATOM 627 C C . GLU A 1 84 ? -4.991 0.635 5.387 1.00 89.44 84 GLU A C 1
ATOM 629 O O . GLU A 1 84 ? -4.665 -0.552 5.255 1.00 89.44 84 GLU A O 1
ATOM 634 N N . TYR A 1 85 ? -5.675 1.276 4.448 1.00 88.94 85 TYR A N 1
ATOM 635 C CA . TYR A 1 85 ? -6.036 0.654 3.188 1.00 88.94 85 TYR A CA 1
ATOM 636 C C . TYR A 1 85 ? -6.107 1.657 2.046 1.00 88.94 85 TYR A C 1
ATOM 638 O O . TYR A 1 85 ? -6.492 2.814 2.200 1.00 88.94 85 TYR A O 1
ATOM 646 N N . GLU A 1 86 ? -5.768 1.166 0.863 1.00 86.38 86 GLU A N 1
ATOM 647 C CA . GLU A 1 86 ? -5.834 1.908 -0.386 1.00 86.38 86 GLU A CA 1
ATOM 648 C C . GLU A 1 86 ? -7.099 1.518 -1.145 1.00 86.38 86 GLU A C 1
ATOM 650 O O . GLU A 1 86 ? -7.376 0.328 -1.342 1.00 86.38 86 GLU A O 1
ATOM 655 N N . ILE A 1 87 ? -7.847 2.513 -1.619 1.00 83.06 87 ILE A N 1
ATOM 656 C CA . ILE A 1 87 ? -9.019 2.305 -2.475 1.00 83.06 87 ILE A CA 1
ATOM 657 C C . ILE A 1 87 ? -8.742 2.866 -3.866 1.00 83.06 87 ILE A C 1
ATOM 659 O O . ILE A 1 87 ? -8.265 3.988 -4.027 1.00 83.06 87 ILE A O 1
ATOM 663 N N . ASP A 1 88 ? -9.093 2.086 -4.886 1.00 75.94 88 ASP A N 1
ATOM 664 C CA . ASP A 1 88 ? -9.074 2.538 -6.272 1.00 75.94 88 ASP A CA 1
ATOM 665 C C . ASP A 1 88 ? -10.346 3.348 -6.556 1.00 75.94 88 ASP A C 1
ATOM 667 O O . ASP A 1 88 ? -11.392 2.797 -6.908 1.00 75.94 88 ASP A O 1
ATOM 671 N N . LEU A 1 89 ? -10.263 4.673 -6.390 1.00 69.31 89 LEU A N 1
ATOM 672 C CA . LEU A 1 89 ? -11.382 5.590 -6.638 1.00 69.31 89 LEU A CA 1
ATOM 673 C C . LEU A 1 89 ? -11.943 5.477 -8.064 1.00 69.31 89 LEU A C 1
ATOM 675 O O . LEU A 1 89 ? -13.130 5.715 -8.269 1.00 69.31 89 LEU A O 1
ATOM 679 N N . LYS A 1 90 ? -11.145 5.037 -9.049 1.00 65.69 90 LYS A N 1
ATOM 680 C CA . LYS A 1 90 ? -11.622 4.836 -10.430 1.00 65.69 90 LYS A CA 1
ATOM 681 C C . LYS A 1 90 ? -12.660 3.715 -10.528 1.00 65.69 90 LYS A C 1
ATOM 683 O O . LYS A 1 90 ? -13.439 3.683 -11.475 1.00 65.69 90 LYS A O 1
ATOM 688 N N . ARG A 1 91 ? -12.699 2.806 -9.545 1.00 58.88 91 ARG A N 1
ATOM 689 C CA . ARG A 1 91 ? -13.725 1.756 -9.418 1.00 58.88 91 ARG A CA 1
ATOM 690 C C . ARG A 1 91 ? -14.976 2.218 -8.681 1.00 58.88 91 ARG A C 1
ATOM 692 O O . ARG A 1 91 ? -15.975 1.508 -8.699 1.00 58.88 91 ARG A O 1
ATOM 699 N N . LEU A 1 92 ? -14.927 3.388 -8.050 1.00 55.84 92 LEU A N 1
ATOM 700 C CA . LEU A 1 92 ? -16.044 4.018 -7.352 1.00 55.84 92 LEU A CA 1
ATOM 701 C C . LEU A 1 92 ? -16.728 5.085 -8.219 1.00 55.84 92 LEU A C 1
ATOM 703 O O . LEU A 1 92 ? -17.252 6.065 -7.696 1.00 55.84 92 LEU A O 1
ATOM 707 N N . THR A 1 93 ? -16.757 4.900 -9.543 1.00 50.94 93 THR A N 1
ATOM 708 C CA . THR A 1 93 ? -17.588 5.729 -10.423 1.00 50.94 93 THR A CA 1
ATOM 709 C C . THR A 1 93 ? -19.060 5.328 -10.251 1.00 50.94 93 THR A C 1
ATOM 711 O O . THR A 1 93 ? -19.603 4.461 -10.926 1.00 50.94 93 THR A O 1
ATOM 714 N N . THR A 1 94 ? -19.693 5.916 -9.239 1.00 49.09 94 THR A N 1
ATOM 715 C CA . THR A 1 94 ? -21.137 6.175 -9.248 1.00 49.09 94 THR A CA 1
ATOM 716 C C . THR A 1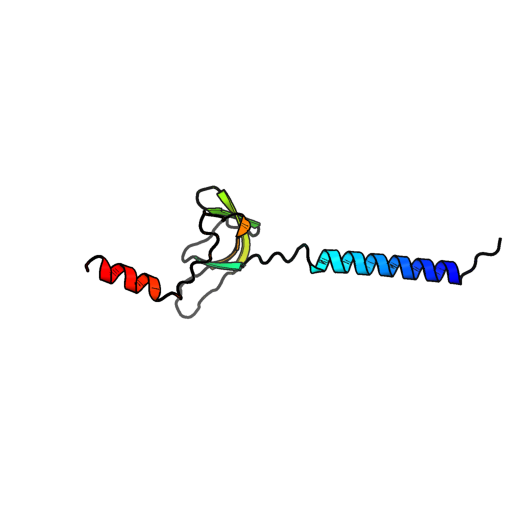 94 ? -21.361 7.419 -10.116 1.00 49.09 94 THR A C 1
ATOM 718 O O . THR A 1 94 ? -20.450 8.230 -10.256 1.00 49.09 94 THR A O 1
ATOM 721 N N . GLU A 1 95 ? -22.548 7.580 -10.703 1.00 52.25 95 GLU A N 1
ATOM 722 C CA . GLU A 1 95 ? -22.904 8.616 -11.696 1.00 52.25 95 GLU A CA 1
ATOM 723 C C . GLU A 1 95 ? -22.642 10.090 -11.312 1.00 52.25 95 GLU A C 1
ATOM 725 O O . GLU A 1 95 ? -22.821 10.975 -12.141 1.00 52.25 95 GLU A O 1
ATOM 730 N N . LEU A 1 96 ? -22.174 10.382 -10.098 1.00 55.00 96 LEU A N 1
ATOM 731 C CA . LEU A 1 96 ? -21.673 11.697 -9.716 1.00 55.00 96 LEU A CA 1
ATOM 732 C C . LEU A 1 96 ? -20.145 11.663 -9.680 1.00 55.00 96 LEU A C 1
ATOM 734 O O . LEU A 1 96 ? -19.532 11.481 -8.632 1.00 55.00 96 LEU A O 1
ATOM 738 N N . GLY A 1 97 ? -19.527 11.857 -10.843 1.00 49.69 97 GLY A N 1
ATOM 739 C CA . GLY A 1 97 ? -18.100 12.159 -10.985 1.00 49.69 97 GLY A CA 1
ATOM 740 C C . GLY A 1 97 ? -17.723 13.554 -10.479 1.00 49.69 97 GLY A C 1
ATOM 741 O O . GLY A 1 97 ? -16.848 14.184 -11.060 1.00 49.69 97 GLY A O 1
ATOM 742 N N . ASP A 1 98 ? -18.386 14.028 -9.427 1.00 45.12 98 ASP A N 1
ATOM 743 C CA . ASP A 1 98 ? -18.043 15.247 -8.716 1.00 45.12 98 ASP A CA 1
ATOM 744 C C . ASP A 1 98 ? -17.885 14.875 -7.248 1.00 45.12 98 ASP A C 1
ATOM 746 O O . ASP A 1 98 ? -18.793 14.336 -6.607 1.00 45.12 98 ASP A O 1
ATOM 750 N N . TYR A 1 99 ? -16.688 15.120 -6.727 1.00 49.28 99 TYR A N 1
ATOM 751 C CA . TYR A 1 99 ? -16.434 15.067 -5.300 1.00 49.28 99 TYR A CA 1
ATOM 752 C C . TYR A 1 99 ? -17.452 16.014 -4.682 1.00 49.28 99 TYR A C 1
ATOM 754 O O . TYR A 1 99 ? -17.441 17.191 -5.028 1.00 49.28 99 TYR A O 1
ATOM 762 N N . LEU A 1 100 ? -18.356 15.504 -3.839 1.00 51.91 100 LEU A N 1
ATOM 763 C CA . LEU A 1 100 ? -19.310 16.325 -3.102 1.00 51.91 100 LEU A CA 1
ATOM 764 C C . LEU A 1 100 ? -18.521 17.367 -2.313 1.00 51.91 100 LEU A C 1
ATOM 766 O O . LEU A 1 100 ? -18.040 17.132 -1.205 1.00 51.91 100 LEU A O 1
ATOM 770 N N . GLN A 1 101 ? -18.376 18.517 -2.952 1.00 48.44 101 GLN A N 1
ATOM 771 C CA . GLN A 1 101 ? -17.967 19.782 -2.409 1.00 48.44 101 GLN A CA 1
ATOM 772 C C . GLN A 1 101 ? -19.072 20.159 -1.426 1.00 48.44 101 GLN A C 1
ATOM 774 O O . GLN A 1 101 ? -20.059 20.822 -1.738 1.00 48.44 101 GLN A O 1
ATOM 779 N N . LEU A 1 102 ? -18.924 19.651 -0.202 1.00 56.16 102 LEU A N 1
ATOM 780 C CA . LEU A 1 102 ? -19.679 20.066 0.977 1.00 56.16 102 LEU A CA 1
ATOM 781 C C . LEU A 1 102 ? -19.250 21.484 1.420 1.00 56.16 102 LEU A C 1
ATOM 783 O O . LEU A 1 102 ? -19.248 21.787 2.608 1.00 56.16 102 LEU A O 1
ATOM 787 N N . ASP A 1 103 ? -18.845 22.343 0.481 1.00 55.59 103 ASP A N 1
ATOM 788 C CA . ASP A 1 103 ? -18.562 23.765 0.677 1.00 55.59 103 ASP A CA 1
ATOM 789 C C . ASP A 1 103 ? -19.670 24.663 0.094 1.00 55.59 103 ASP A C 1
ATOM 791 O O . ASP A 1 103 ? -19.719 25.860 0.385 1.00 55.59 103 ASP A O 1
ATOM 795 N N . ASN A 1 104 ? -20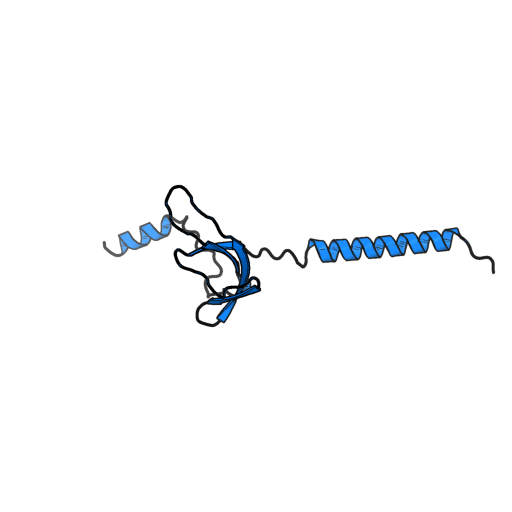.626 24.095 -0.646 1.00 52.44 104 ASN A N 1
ATOM 796 C CA . ASN A 1 104 ? -21.746 24.852 -1.180 1.00 52.44 104 ASN A CA 1
ATOM 797 C C . ASN A 1 104 ? -22.844 25.042 -0.126 1.00 52.44 104 ASN A C 1
ATOM 799 O O . ASN A 1 104 ? -23.790 24.261 -0.005 1.00 52.44 104 ASN A O 1
ATOM 803 N N . ALA A 1 105 ? -22.775 26.191 0.550 1.00 58.81 105 ALA A N 1
ATOM 804 C CA . ALA A 1 105 ? -23.880 26.828 1.276 1.00 58.81 105 ALA A CA 1
ATOM 805 C C . ALA A 1 105 ? -25.169 27.006 0.430 1.00 58.81 105 ALA A C 1
ATOM 807 O O . ALA A 1 105 ? -26.200 27.433 0.950 1.00 58.81 105 ALA A O 1
ATOM 808 N N . GLU A 1 106 ? -25.124 26.658 -0.857 1.00 57.84 106 GLU A N 1
ATOM 809 C CA . GLU A 1 106 ? -26.237 26.708 -1.798 1.00 57.84 106 GLU A CA 1
ATOM 810 C C . GLU A 1 106 ? -27.258 25.572 -1.594 1.00 57.84 106 GLU A C 1
ATOM 812 O O . GLU A 1 106 ? -28.458 25.786 -1.762 1.00 57.84 106 GLU A O 1
ATOM 817 N N . VAL A 1 107 ? -26.838 24.388 -1.119 1.00 57.34 107 VAL A N 1
ATOM 818 C CA . VAL A 1 107 ? -27.777 23.272 -0.863 1.00 57.34 107 VAL A CA 1
ATOM 819 C C . VAL A 1 107 ? -28.676 23.568 0.347 1.00 57.34 107 VAL A C 1
ATOM 821 O O . VAL A 1 107 ? -29.849 23.193 0.350 1.00 57.34 107 VAL A O 1
ATOM 824 N N . LEU A 1 108 ? -28.179 24.341 1.322 1.00 59.88 108 LEU A N 1
ATOM 825 C CA . LEU A 1 108 ? -28.950 24.766 2.498 1.00 59.88 108 LEU A CA 1
ATOM 826 C C . LEU A 1 108 ? -30.104 25.719 2.139 1.00 59.88 108 LEU A C 1
ATOM 828 O O . LEU A 1 108 ? -31.117 25.747 2.832 1.00 59.88 108 LEU A O 1
ATOM 832 N N . ARG A 1 109 ? -29.969 26.496 1.055 1.00 60.19 109 ARG A N 1
ATOM 833 C CA . ARG A 1 109 ? -30.987 27.472 0.632 1.00 60.19 109 ARG A CA 1
ATOM 834 C C . ARG A 1 109 ? -32.150 26.822 -0.110 1.00 60.19 109 ARG A C 1
ATOM 836 O O . ARG A 1 109 ? -33.276 27.293 0.019 1.00 60.19 109 ARG A O 1
ATOM 843 N N . SER A 1 110 ? -31.900 25.716 -0.813 1.00 58.94 110 SER A N 1
ATOM 844 C CA . SER A 1 110 ? -32.952 24.986 -1.534 1.00 58.94 110 SER A CA 1
ATOM 845 C C . SER A 1 110 ? -33.988 24.333 -0.607 1.00 58.94 110 SER A C 1
ATOM 847 O O . SER A 1 110 ? -35.154 24.254 -0.969 1.00 58.94 110 SER A O 1
ATOM 849 N N . GLN A 1 111 ? -33.612 23.961 0.623 1.00 58.19 111 GLN A N 1
ATOM 850 C CA . GLN A 1 111 ? -34.527 23.296 1.564 1.00 58.19 111 GLN A CA 1
ATOM 851 C C . GLN A 1 111 ? -35.370 24.256 2.417 1.00 58.19 111 GLN A C 1
ATOM 853 O O . GLN A 1 111 ? -36.331 23.823 3.041 1.00 58.19 111 GLN A O 1
ATOM 858 N N . ILE A 1 112 ? -35.058 25.557 2.418 1.00 64.56 112 ILE A N 1
ATOM 859 C CA . ILE A 1 112 ? -35.889 26.578 3.082 1.00 64.56 112 ILE A CA 1
ATOM 860 C C . ILE A 1 112 ? -37.037 27.026 2.153 1.00 64.56 112 ILE A C 1
ATOM 862 O O . ILE A 1 112 ? -38.094 27.438 2.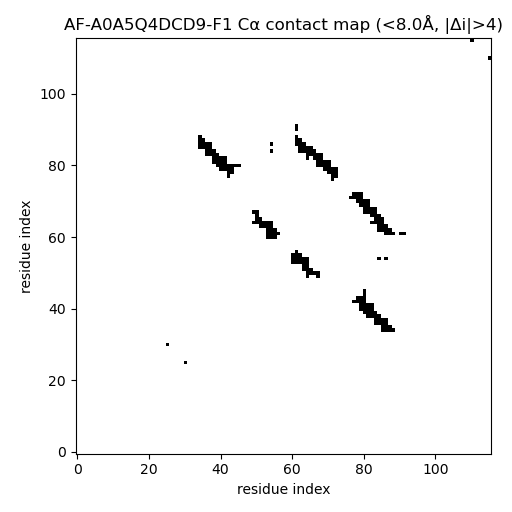622 1.00 64.56 112 ILE A O 1
ATOM 866 N N . ALA A 1 113 ? -36.873 26.909 0.829 1.00 62.00 113 ALA A N 1
ATOM 867 C CA . ALA A 1 113 ? -37.910 27.264 -0.145 1.00 62.00 113 ALA A CA 1
ATOM 868 C C . ALA A 1 113 ? -39.019 26.201 -0.285 1.00 62.00 113 ALA A C 1
ATOM 870 O O . ALA A 1 113 ? -40.148 26.554 -0.620 1.00 62.00 113 ALA A O 1
ATOM 871 N N . ASP A 1 114 ? -38.718 24.936 0.032 1.00 62.94 114 ASP A N 1
ATOM 872 C CA . ASP A 1 114 ? -39.670 23.814 -0.029 1.00 62.94 114 ASP A CA 1
ATOM 873 C C . ASP A 1 114 ? -40.432 23.569 1.292 1.00 62.94 114 ASP A C 1
ATOM 875 O O . ASP A 1 114 ? -41.183 22.602 1.414 1.00 62.94 114 ASP A O 1
ATOM 879 N N . GLY A 1 115 ? -40.324 24.492 2.256 1.00 61.28 115 GLY A N 1
ATOM 880 C CA . GLY A 1 115 ? -41.286 24.612 3.354 1.00 61.28 115 GLY A CA 1
ATOM 881 C C . GLY A 1 115 ? -40.984 23.780 4.598 1.00 61.28 115 GLY A C 1
ATOM 882 O O . GLY A 1 115 ? -41.816 22.972 5.019 1.00 61.28 115 GLY A O 1
ATOM 883 N N . LEU A 1 116 ? -39.849 24.064 5.239 1.00 49.12 116 LEU A N 1
ATOM 884 C CA . LEU A 1 116 ? -39.710 23.936 6.692 1.00 49.12 116 LEU A CA 1
ATOM 885 C C . LEU A 1 116 ? -39.550 25.323 7.321 1.00 49.12 116 LEU A C 1
ATOM 887 O O . LEU A 1 116 ? -38.752 26.119 6.776 1.00 49.12 116 LEU A O 1
#

pLDDT: mean 74.83, std 15.18, range [45.12, 97.62]

Sequence (116 aa):
MRANPTAIGLFMIGAVSVIVLGVATLASGAWFGERPTFVSYFEESVNGLERGAKVKFRGVPVGTVSELLIQIHSVDKTFLVPVEYEIDLKRLTT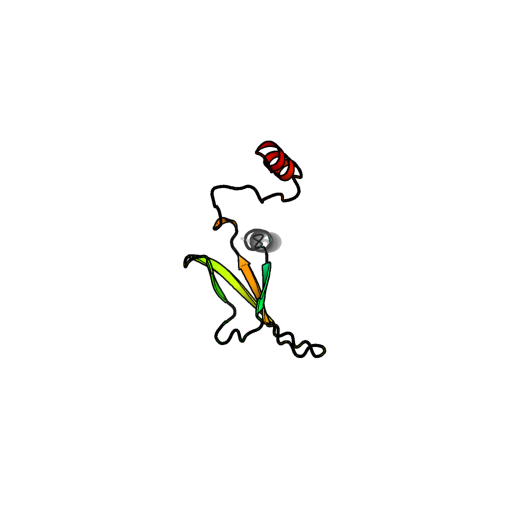ELGDYLQLDNAEVLRSQIADGL